Protein AF-A0A370H271-F1 (afdb_monomer_lite)

Foldseek 3Di:
DDPDPPPPPPPDCAVVNVCVVPNPVVVVVVLVVCVVVVVPVVSVVSVVSVVVVVVVVPPPPPDPPPPPDDDDDDDDD

Radius of gyration: 20.71 Å; chains: 1; bounding box: 30×65×48 Å

Structure (mmCIF, N/CA/C/O backbone):
data_AF-A0A370H271-F1
#
_entry.id   AF-A0A370H271-F1
#
loop_
_atom_site.group_PDB
_atom_site.id
_atom_site.type_symbol
_atom_site.label_atom_id
_atom_site.label_alt_id
_atom_site.label_comp_id
_atom_site.label_asym_id
_atom_site.label_entity_id
_atom_site.label_seq_id
_atom_site.pdbx_PDB_ins_code
_atom_site.Cartn_x
_atom_site.Cartn_y
_atom_site.Cartn_z
_atom_site.occupancy
_atom_site.B_iso_or_equiv
_atom_site.auth_seq_id
_atom_site.auth_comp_id
_atom_site.auth_asym_id
_atom_site.auth_atom_id
_atom_site.pdbx_PDB_model_num
ATOM 1 N N . MET A 1 1 ? 12.367 23.002 38.352 1.00 43.84 1 MET A N 1
ATOM 2 C CA . MET A 1 1 ? 11.182 22.662 37.541 1.00 43.84 1 MET A CA 1
ATOM 3 C C . MET A 1 1 ? 11.645 21.613 36.553 1.00 43.84 1 MET A C 1
ATOM 5 O O . MET A 1 1 ? 12.276 21.956 35.566 1.00 43.84 1 MET A O 1
ATOM 9 N N . THR A 1 2 ? 11.515 20.344 36.927 1.00 51.59 2 THR A N 1
ATOM 10 C CA . THR A 1 2 ? 12.038 19.216 36.151 1.00 51.59 2 THR A CA 1
ATOM 11 C C . THR A 1 2 ? 10.916 18.768 35.232 1.00 51.59 2 THR A C 1
ATOM 13 O O . THR A 1 2 ? 9.958 18.154 35.694 1.00 51.59 2 THR A O 1
ATOM 16 N N . GLU A 1 3 ? 10.978 19.160 33.963 1.00 51.28 3 GLU A N 1
ATOM 17 C CA . GLU A 1 3 ? 10.037 18.676 32.959 1.00 51.28 3 GLU A CA 1
ATOM 18 C C . GLU A 1 3 ? 10.331 17.193 32.731 1.00 51.28 3 GLU A C 1
ATOM 20 O O . GLU A 1 3 ? 11.369 16.815 32.185 1.00 51.28 3 GLU A O 1
ATOM 25 N N . ALA A 1 4 ? 9.443 16.341 33.237 1.00 56.19 4 ALA A N 1
ATOM 26 C CA . ALA A 1 4 ? 9.393 14.951 32.836 1.00 56.19 4 ALA A CA 1
ATOM 27 C C . ALA A 1 4 ? 9.078 14.943 31.337 1.00 56.19 4 ALA A C 1
ATOM 29 O O . ALA A 1 4 ? 7.971 15.292 30.931 1.00 56.19 4 ALA A O 1
ATOM 30 N N . LEU A 1 5 ? 10.070 14.603 30.510 1.00 62.09 5 LEU A N 1
ATOM 31 C CA . LEU A 1 5 ? 9.819 14.210 29.131 1.00 62.09 5 LEU A CA 1
ATOM 32 C C . LEU A 1 5 ? 8.983 12.932 29.185 1.00 62.09 5 LEU A C 1
ATOM 34 O O . LEU A 1 5 ? 9.521 11.827 29.272 1.00 62.09 5 LEU A O 1
ATOM 38 N N . GLU A 1 6 ? 7.664 13.098 29.172 1.00 62.88 6 GLU A N 1
ATOM 39 C CA . GLU A 1 6 ? 6.738 12.025 28.850 1.00 62.88 6 GLU A CA 1
ATOM 40 C C . GLU A 1 6 ? 7.243 11.385 27.550 1.00 62.88 6 GLU A C 1
ATOM 42 O O . GLU A 1 6 ? 7.485 12.107 26.573 1.00 62.88 6 GLU A O 1
ATOM 47 N N . PRO A 1 7 ? 7.478 10.062 27.515 1.00 58.97 7 PRO A N 1
ATOM 48 C CA . PRO A 1 7 ? 7.923 9.411 26.300 1.00 58.97 7 PRO A CA 1
ATOM 49 C C . PRO A 1 7 ? 6.835 9.645 25.263 1.00 58.97 7 PRO A C 1
ATOM 51 O O . PRO A 1 7 ? 5.738 9.100 25.384 1.00 58.97 7 PRO A O 1
ATOM 54 N N . ALA A 1 8 ? 7.127 10.493 24.271 1.00 61.47 8 ALA A N 1
ATOM 55 C CA . ALA A 1 8 ? 6.249 10.716 23.142 1.00 61.47 8 ALA A CA 1
ATOM 56 C C . ALA A 1 8 ? 5.890 9.332 22.608 1.00 61.47 8 ALA A C 1
ATOM 58 O O . ALA A 1 8 ? 6.745 8.600 22.102 1.00 61.47 8 ALA A O 1
ATOM 59 N N . THR A 1 9 ? 4.641 8.927 22.816 1.00 59.41 9 THR A N 1
ATOM 60 C CA . THR A 1 9 ? 4.123 7.710 22.222 1.00 59.41 9 THR A CA 1
ATOM 61 C C . THR A 1 9 ? 4.097 8.015 20.739 1.00 59.41 9 THR A C 1
ATOM 63 O O . THR A 1 9 ? 3.176 8.655 20.244 1.00 59.41 9 THR A O 1
ATOM 66 N N . THR A 1 10 ? 5.185 7.674 20.042 1.00 64.00 10 THR A N 1
ATOM 67 C CA . THR A 1 10 ? 5.286 7.784 18.591 1.00 64.00 10 THR A CA 1
ATOM 68 C C . THR A 1 10 ? 4.144 6.957 18.040 1.00 64.00 10 THR A C 1
ATOM 70 O O . THR A 1 10 ? 4.238 5.730 17.951 1.00 64.00 10 THR A O 1
ATOM 73 N N . SER A 1 11 ? 3.027 7.630 17.780 1.00 70.56 11 SER A N 1
ATOM 74 C CA . SER A 1 11 ? 1.809 7.011 17.304 1.00 70.56 11 SER A CA 1
ATOM 75 C C . SER A 1 11 ? 2.158 6.437 15.945 1.00 70.56 11 SER A C 1
ATOM 77 O O . SER A 1 11 ? 2.421 7.169 14.990 1.00 70.56 11 SER A O 1
ATOM 79 N N . ARG A 1 12 ? 2.324 5.115 15.895 1.00 76.25 12 ARG A N 1
ATOM 80 C CA . ARG A 1 12 ? 2.675 4.429 14.659 1.00 76.25 12 ARG A CA 1
ATOM 81 C C . ARG A 1 12 ? 1.491 4.584 13.719 1.00 76.25 12 ARG A C 1
ATOM 83 O O . ARG A 1 12 ? 0.406 4.102 14.023 1.00 76.25 12 ARG A O 1
ATOM 90 N N . ILE A 1 13 ? 1.721 5.244 12.591 1.00 82.81 13 ILE A N 1
ATOM 91 C CA . ILE A 1 13 ? 0.741 5.330 11.512 1.00 82.81 13 ILE A CA 1
ATOM 92 C C . ILE A 1 13 ? 0.596 3.921 10.933 1.00 82.81 13 ILE A C 1
ATOM 94 O O . ILE A 1 13 ? 1.554 3.376 10.383 1.00 82.81 13 ILE A O 1
ATOM 98 N N . GLY A 1 14 ? -0.578 3.316 11.109 1.00 86.56 14 GLY A N 1
ATOM 99 C CA . GLY A 1 14 ? -0.889 2.004 10.548 1.00 86.56 14 GLY A CA 1
ATOM 100 C C . GLY A 1 14 ? -1.437 2.117 9.129 1.00 86.56 14 GLY A C 1
ATOM 101 O O . GLY A 1 14 ? -1.919 3.175 8.718 1.00 86.56 14 GLY A O 1
ATOM 102 N N . ILE A 1 15 ? -1.444 1.010 8.380 1.00 88.31 15 ILE A N 1
ATOM 103 C CA . ILE A 1 15 ? -1.988 1.019 7.015 1.00 88.31 15 ILE A CA 1
ATOM 104 C C . ILE A 1 15 ? -3.477 1.417 6.977 1.00 88.31 15 ILE A C 1
ATOM 106 O O . ILE A 1 15 ? -3.929 1.975 5.983 1.00 88.31 15 ILE A O 1
ATOM 110 N N . THR A 1 16 ? -4.233 1.230 8.068 1.00 89.00 16 THR A N 1
ATOM 111 C CA . THR A 1 16 ? -5.610 1.741 8.197 1.00 89.00 16 THR A CA 1
ATOM 112 C C . THR A 1 16 ? -5.663 3.261 8.066 1.00 89.00 16 THR A C 1
ATOM 114 O O . THR A 1 16 ? -6.469 3.775 7.291 1.00 89.00 16 THR A O 1
ATOM 117 N N . ASP A 1 17 ? -4.803 3.987 8.781 1.00 89.12 17 ASP A N 1
ATOM 118 C CA . ASP A 1 17 ? -4.759 5.450 8.725 1.00 89.12 17 ASP A CA 1
ATOM 119 C C . ASP A 1 17 ? -4.349 5.924 7.329 1.00 89.12 17 ASP A C 1
ATOM 121 O O . ASP A 1 17 ? -5.000 6.800 6.764 1.00 89.12 17 ASP A O 1
ATOM 125 N N . VAL A 1 18 ? -3.371 5.249 6.718 1.00 89.69 18 VAL A N 1
ATOM 126 C CA . VAL A 1 18 ? -2.945 5.514 5.336 1.00 89.69 18 VAL A CA 1
ATOM 127 C C . VAL A 1 18 ? -4.090 5.276 4.345 1.00 89.69 18 VAL A C 1
ATOM 129 O O . VAL A 1 18 ? -4.344 6.112 3.484 1.00 89.69 18 VAL A O 1
ATOM 132 N N . THR A 1 19 ? -4.831 4.168 4.463 1.00 91.69 19 THR A N 1
ATOM 133 C CA . THR A 1 19 ? -5.990 3.912 3.587 1.00 91.69 19 THR A CA 1
ATOM 134 C C . THR A 1 19 ? -7.124 4.907 3.809 1.00 91.69 19 THR A C 1
ATOM 136 O O . THR A 1 19 ? -7.845 5.206 2.860 1.00 91.69 19 THR A O 1
ATOM 139 N N . ARG A 1 20 ? -7.289 5.434 5.029 1.00 89.94 20 ARG A N 1
ATOM 140 C CA . ARG A 1 20 ? -8.288 6.465 5.336 1.00 89.94 20 ARG A CA 1
ATOM 141 C C . ARG A 1 20 ? -7.917 7.806 4.709 1.00 89.94 20 ARG A C 1
ATOM 143 O O . ARG A 1 20 ? -8.807 8.502 4.235 1.00 89.94 20 ARG A O 1
ATOM 150 N N . GLU A 1 21 ? -6.636 8.158 4.718 1.00 94.75 21 GLU A N 1
ATOM 151 C CA . GLU A 1 21 ? -6.144 9.439 4.205 1.00 94.75 21 GLU A CA 1
ATOM 152 C C . GLU A 1 21 ? -6.004 9.450 2.676 1.00 94.75 21 GLU A C 1
ATOM 154 O O . GLU A 1 21 ? -6.449 10.391 2.025 1.00 94.75 21 GLU A O 1
ATOM 159 N N . PHE A 1 22 ? -5.446 8.387 2.089 1.00 91.81 22 PHE A N 1
ATOM 160 C CA . PHE A 1 22 ? -5.121 8.332 0.655 1.00 91.81 22 PHE A CA 1
ATOM 161 C C . PHE A 1 22 ? -6.065 7.448 -0.172 1.00 91.81 22 PHE A C 1
ATOM 163 O O . PHE A 1 22 ? -6.039 7.492 -1.402 1.00 91.81 22 PHE A O 1
ATOM 170 N N . GLY A 1 23 ? -6.901 6.636 0.477 1.00 92.75 23 GLY A N 1
ATOM 171 C CA . GLY A 1 23 ? -7.781 5.677 -0.186 1.00 92.75 23 GLY A CA 1
ATOM 172 C C . GLY A 1 23 ? -7.103 4.343 -0.517 1.00 92.75 23 GLY A C 1
ATOM 173 O O . GLY A 1 23 ? -5.888 4.238 -0.694 1.00 92.75 23 GLY A O 1
ATOM 174 N N . ILE A 1 24 ? -7.915 3.288 -0.628 1.00 92.38 24 ILE A N 1
ATOM 175 C CA . ILE A 1 24 ? -7.423 1.921 -0.868 1.00 92.38 24 ILE A CA 1
ATOM 176 C C . ILE A 1 24 ? -6.754 1.752 -2.241 1.00 92.38 24 ILE A C 1
ATOM 178 O O . ILE A 1 24 ? -5.778 1.014 -2.365 1.00 92.38 24 ILE A O 1
ATOM 182 N N . GLU A 1 25 ? -7.226 2.466 -3.264 1.00 94.62 25 GLU A N 1
ATOM 183 C CA . GLU A 1 25 ? -6.681 2.367 -4.623 1.00 94.62 25 GLU A CA 1
ATOM 184 C C . GLU A 1 25 ? -5.267 2.962 -4.719 1.00 94.62 25 GLU A C 1
ATOM 186 O O . GLU A 1 25 ? -4.399 2.379 -5.370 1.00 94.62 25 GLU A O 1
ATOM 191 N N . ALA A 1 26 ? -4.983 4.051 -3.995 1.00 93.38 26 ALA A N 1
ATOM 192 C CA . ALA A 1 26 ? -3.635 4.618 -3.914 1.00 93.38 26 ALA A CA 1
ATOM 193 C C . ALA A 1 26 ? -2.649 3.633 -3.263 1.00 93.38 26 ALA A C 1
ATOM 195 O O . ALA A 1 26 ? -1.528 3.445 -3.744 1.00 93.38 26 ALA A O 1
ATOM 196 N N . VAL A 1 27 ? -3.089 2.941 -2.208 1.00 94.06 27 VAL A N 1
ATOM 197 C CA . VAL A 1 27 ? -2.286 1.906 -1.543 1.00 94.06 27 VAL A CA 1
ATOM 198 C C . VAL A 1 27 ? -2.031 0.721 -2.479 1.00 94.06 27 VAL A C 1
ATOM 200 O O . VAL A 1 27 ? -0.894 0.256 -2.578 1.00 94.06 27 VAL A O 1
ATOM 203 N N . ARG A 1 28 ? -3.037 0.270 -3.238 1.00 95.06 28 ARG A N 1
ATOM 204 C CA . ARG A 1 28 ? -2.875 -0.786 -4.256 1.00 95.06 28 ARG A CA 1
ATOM 205 C C . ARG A 1 28 ? -1.895 -0.390 -5.356 1.00 95.06 28 ARG A C 1
ATOM 207 O O . ARG A 1 28 ? -1.025 -1.186 -5.707 1.00 95.06 28 ARG A O 1
ATOM 214 N N . GLY A 1 29 ? -1.978 0.845 -5.847 1.00 96.44 29 GLY A N 1
ATOM 215 C CA . GLY A 1 29 ? -1.013 1.384 -6.807 1.00 96.44 29 GLY A CA 1
ATOM 216 C C . GLY A 1 29 ? 0.416 1.367 -6.258 1.00 96.44 29 GLY A C 1
ATOM 217 O O . GLY A 1 29 ? 1.351 0.968 -6.957 1.00 96.44 29 GLY A O 1
ATOM 218 N N . ARG A 1 30 ? 0.595 1.708 -4.975 1.00 95.44 30 ARG A N 1
ATOM 219 C CA . ARG A 1 30 ? 1.907 1.637 -4.321 1.00 95.44 30 ARG A CA 1
ATOM 220 C C . ARG A 1 30 ? 2.419 0.203 -4.198 1.00 95.44 30 ARG A C 1
ATOM 222 O O . ARG A 1 30 ? 3.595 -0.024 -4.471 1.00 95.44 30 ARG A O 1
ATOM 229 N N . ILE A 1 31 ? 1.566 -0.754 -3.836 1.00 95.69 31 ILE A N 1
ATOM 230 C CA . ILE A 1 31 ? 1.922 -2.182 -3.783 1.00 95.69 31 ILE A CA 1
ATOM 231 C C . ILE A 1 31 ? 2.385 -2.665 -5.161 1.00 95.69 31 ILE A C 1
ATOM 233 O O . ILE A 1 31 ? 3.465 -3.246 -5.275 1.00 95.69 31 ILE A O 1
ATOM 237 N N . ALA A 1 32 ? 1.634 -2.352 -6.220 1.00 96.81 32 ALA A N 1
ATOM 238 C CA . ALA A 1 32 ? 2.014 -2.699 -7.587 1.00 96.81 32 ALA A CA 1
ATOM 239 C C . ALA A 1 32 ? 3.383 -2.104 -7.961 1.00 96.81 32 ALA A C 1
ATOM 241 O O . ALA A 1 32 ? 4.258 -2.814 -8.459 1.00 96.81 32 ALA A O 1
ATOM 242 N N . HIS A 1 33 ? 3.617 -0.830 -7.633 1.00 97.94 33 HIS A N 1
ATOM 243 C CA . HIS A 1 33 ? 4.915 -0.197 -7.854 1.00 97.94 33 HIS A CA 1
ATOM 244 C C . HIS A 1 33 ? 6.046 -0.915 -7.098 1.00 97.94 33 HIS A C 1
ATOM 246 O O . HIS A 1 33 ? 7.096 -1.187 -7.683 1.00 97.94 33 HIS A O 1
ATOM 252 N N . LEU A 1 34 ? 5.838 -1.292 -5.832 1.00 97.25 34 LEU A N 1
ATOM 253 C CA . LEU A 1 34 ? 6.822 -2.047 -5.046 1.00 97.25 34 LEU A CA 1
ATOM 254 C C . LEU A 1 34 ? 7.151 -3.405 -5.684 1.00 97.25 34 LEU A C 1
ATOM 256 O O . LEU A 1 34 ? 8.327 -3.763 -5.746 1.00 97.25 34 LEU A O 1
ATOM 260 N N . HIS A 1 35 ? 6.159 -4.117 -6.230 1.00 97.19 35 HIS A N 1
ATOM 261 C CA . HIS A 1 35 ? 6.402 -5.346 -6.995 1.00 97.19 35 HIS A CA 1
ATOM 262 C C . HIS A 1 35 ? 7.266 -5.099 -8.230 1.00 97.19 35 HIS A C 1
ATOM 264 O O . HIS A 1 35 ? 8.249 -5.811 -8.429 1.00 97.19 35 HIS A O 1
ATOM 270 N N . THR A 1 36 ? 6.939 -4.080 -9.029 1.00 97.62 36 THR A N 1
ATOM 271 C CA . THR A 1 36 ? 7.716 -3.751 -10.240 1.00 97.62 36 THR A CA 1
ATOM 272 C C . THR A 1 36 ? 9.140 -3.290 -9.928 1.00 97.62 36 THR A C 1
ATOM 274 O O . THR A 1 36 ? 10.040 -3.473 -10.738 1.00 97.62 36 THR A O 1
ATOM 277 N N . SER A 1 37 ? 9.356 -2.752 -8.727 1.00 97.31 37 SER A N 1
ATOM 278 C CA . SER A 1 37 ? 10.654 -2.275 -8.242 1.00 97.31 37 SER A CA 1
ATOM 279 C C . SER A 1 37 ? 11.492 -3.375 -7.572 1.00 97.31 37 SER A C 1
ATOM 281 O O . SER A 1 37 ? 12.553 -3.083 -7.026 1.00 97.31 37 SER A O 1
ATOM 283 N N . GLY A 1 38 ? 10.998 -4.619 -7.526 1.00 97.69 38 GLY A N 1
ATOM 284 C CA . GLY A 1 38 ? 11.656 -5.745 -6.851 1.00 97.69 38 GLY A CA 1
ATOM 285 C C . GLY A 1 38 ? 11.562 -5.723 -5.318 1.00 97.69 38 GLY A C 1
ATOM 286 O O . GLY A 1 38 ? 12.133 -6.581 -4.645 1.00 97.69 38 GLY A O 1
ATOM 287 N N . GLN A 1 39 ? 10.815 -4.783 -4.729 1.00 97.06 39 GLN A N 1
ATOM 288 C CA . GLN A 1 39 ? 10.632 -4.653 -3.277 1.00 97.06 39 GLN A CA 1
ATOM 289 C C . GLN A 1 39 ? 9.530 -5.592 -2.761 1.00 97.06 39 GLN A C 1
ATOM 291 O O . GLN A 1 39 ? 8.576 -5.180 -2.098 1.00 97.06 39 GLN A O 1
ATOM 296 N N . HIS A 1 40 ? 9.663 -6.883 -3.061 1.00 95.81 40 HIS A N 1
ATOM 297 C CA . HIS A 1 40 ? 8.629 -7.884 -2.790 1.00 95.81 40 HIS A CA 1
ATOM 298 C C . HIS A 1 40 ? 8.308 -8.041 -1.300 1.00 95.81 40 HIS A C 1
ATOM 300 O O . HIS A 1 40 ? 7.151 -8.236 -0.947 1.00 95.81 40 HIS A O 1
ATOM 306 N N . TYR A 1 41 ? 9.300 -7.925 -0.412 1.00 96.19 41 TYR A N 1
ATOM 307 C CA . TYR A 1 41 ? 9.058 -8.005 1.033 1.00 96.19 41 TYR A CA 1
ATOM 308 C C . TYR A 1 41 ? 8.225 -6.830 1.551 1.00 96.19 41 TYR A C 1
ATOM 310 O O . TYR A 1 41 ? 7.310 -7.044 2.341 1.00 96.19 41 TYR A O 1
ATOM 318 N N . ALA A 1 42 ? 8.501 -5.611 1.079 1.00 93.69 42 ALA A N 1
ATOM 319 C CA . ALA A 1 42 ? 7.737 -4.428 1.463 1.00 93.69 42 ALA A CA 1
ATOM 320 C C . ALA A 1 42 ? 6.292 -4.518 0.956 1.00 93.69 42 ALA A C 1
ATOM 322 O O . ALA A 1 42 ? 5.359 -4.281 1.719 1.00 93.69 42 ALA A O 1
ATOM 323 N N . ALA A 1 43 ? 6.106 -4.938 -0.300 1.00 95.38 43 ALA A N 1
ATOM 324 C CA . ALA A 1 43 ? 4.781 -5.184 -0.859 1.00 95.38 43 ALA A CA 1
ATOM 325 C C . ALA A 1 43 ? 4.004 -6.216 -0.023 1.00 95.38 43 ALA A C 1
ATOM 327 O O . ALA A 1 43 ? 2.919 -5.915 0.473 1.00 95.38 43 ALA A O 1
ATOM 328 N N . ARG A 1 44 ? 4.614 -7.380 0.246 1.00 94.81 44 ARG A N 1
ATOM 329 C CA . ARG A 1 44 ? 4.001 -8.455 1.041 1.00 94.81 44 ARG A CA 1
ATOM 330 C C . ARG A 1 44 ? 3.670 -8.049 2.472 1.00 94.81 44 ARG A C 1
ATOM 332 O O . ARG A 1 44 ? 2.729 -8.598 3.040 1.00 94.81 44 ARG A O 1
ATOM 339 N N . ALA A 1 45 ? 4.451 -7.163 3.087 1.00 92.88 45 ALA A N 1
ATOM 340 C CA . ALA A 1 45 ? 4.157 -6.662 4.428 1.00 92.88 45 ALA A CA 1
ATOM 341 C C . ALA A 1 45 ? 2.869 -5.827 4.423 1.00 92.88 45 ALA A C 1
ATOM 343 O O . ALA A 1 45 ? 1.970 -6.077 5.222 1.00 92.88 45 ALA A O 1
ATOM 344 N N . ILE A 1 46 ? 2.736 -4.911 3.461 1.00 91.00 46 ILE A N 1
ATOM 345 C CA . ILE A 1 46 ? 1.543 -4.066 3.322 1.00 91.00 46 ILE A CA 1
ATOM 346 C C . ILE A 1 46 ? 0.312 -4.916 2.979 1.00 91.00 46 ILE A C 1
ATOM 348 O O . ILE A 1 46 ? -0.751 -4.727 3.567 1.00 91.00 46 ILE A O 1
ATOM 352 N N . GLU A 1 47 ? 0.443 -5.886 2.072 1.00 93.44 47 GLU A N 1
ATOM 353 C CA . GLU A 1 47 ? -0.640 -6.823 1.737 1.00 93.44 47 GLU A CA 1
ATOM 354 C C . GLU A 1 47 ? -1.131 -7.607 2.960 1.00 93.44 47 GLU A C 1
ATOM 356 O O . GLU A 1 47 ? -2.337 -7.779 3.142 1.00 93.44 47 GLU A O 1
ATOM 361 N N . GLN A 1 48 ? -0.212 -8.055 3.821 1.00 92.38 48 GLN A N 1
ATOM 362 C CA . GLN A 1 48 ? -0.562 -8.748 5.061 1.00 92.38 48 GLN A CA 1
ATOM 363 C C . GLN A 1 48 ? -1.319 -7.838 6.023 1.00 92.38 48 GLN A C 1
ATOM 365 O O . GLN A 1 48 ? -2.330 -8.265 6.579 1.00 92.38 48 GLN A O 1
ATOM 370 N N . GLU A 1 49 ? -0.882 -6.592 6.199 1.00 89.31 49 GLU A N 1
ATOM 371 C CA . GLU A 1 49 ? -1.593 -5.643 7.056 1.00 89.31 49 GLU A CA 1
ATOM 372 C C . GLU A 1 49 ? -2.989 -5.311 6.501 1.00 89.31 49 GLU A C 1
ATOM 374 O O . GLU A 1 49 ? -3.967 -5.314 7.250 1.00 89.31 49 GLU A O 1
ATOM 379 N N . LEU A 1 50 ? -3.126 -5.125 5.183 1.00 89.50 50 LEU A N 1
ATOM 380 C CA . LEU A 1 50 ? -4.431 -4.939 4.536 1.00 89.50 50 LEU A CA 1
ATOM 381 C C . LEU A 1 50 ? -5.342 -6.159 4.709 1.00 89.50 50 LEU A C 1
ATOM 383 O O . LEU A 1 50 ? -6.528 -6.016 5.023 1.00 89.50 50 LEU A O 1
ATOM 387 N N . SER A 1 51 ? -4.797 -7.365 4.537 1.00 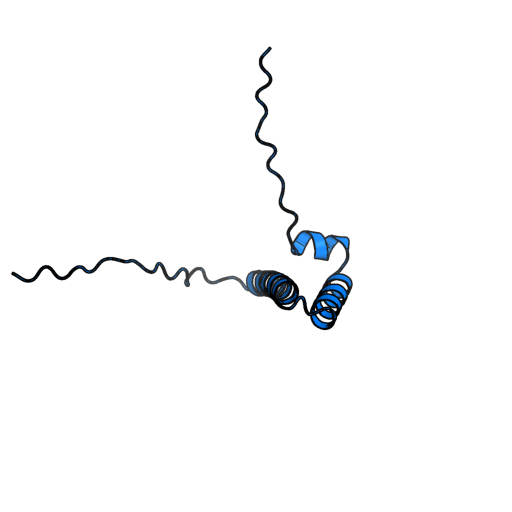88.00 51 SER A N 1
ATOM 388 C CA . SER A 1 51 ? -5.537 -8.608 4.759 1.00 88.00 51 SER A CA 1
ATOM 389 C C . SER A 1 51 ? -5.954 -8.756 6.220 1.00 88.00 51 SER A C 1
ATOM 391 O O . SER A 1 51 ? -7.061 -9.224 6.483 1.00 88.00 51 SER A O 1
ATOM 393 N N . ALA A 1 52 ? -5.107 -8.351 7.169 1.00 83.69 52 ALA A N 1
ATOM 394 C CA . ALA A 1 52 ? -5.426 -8.377 8.590 1.00 83.69 52 ALA A CA 1
ATOM 395 C C . ALA A 1 52 ? -6.583 -7.423 8.917 1.00 83.69 52 ALA A C 1
ATOM 397 O O . ALA A 1 52 ? -7.464 -7.789 9.686 1.00 83.69 52 ALA A O 1
ATOM 398 N N . ILE A 1 53 ? -6.656 -6.250 8.285 1.00 81.00 53 ILE A N 1
ATOM 399 C CA . ILE A 1 53 ? -7.793 -5.327 8.447 1.00 81.00 53 ILE A CA 1
ATOM 400 C C . ILE A 1 53 ? -9.089 -5.939 7.900 1.00 81.00 53 ILE A C 1
ATOM 402 O O . ILE A 1 53 ? -10.138 -5.837 8.540 1.00 81.00 53 ILE A O 1
ATOM 406 N N . GLY A 1 54 ? -9.027 -6.608 6.744 1.00 69.44 54 GLY A N 1
ATOM 407 C CA . GLY A 1 54 ? -10.163 -7.346 6.182 1.00 69.44 54 GLY A CA 1
ATOM 408 C C . GLY A 1 54 ? -10.607 -8.519 7.065 1.00 69.44 54 GLY A C 1
ATOM 409 O O . GLY A 1 54 ? -11.804 -8.717 7.269 1.00 69.44 54 GLY A O 1
ATOM 410 N N . ALA A 1 55 ? -9.652 -9.246 7.651 1.00 56.31 55 ALA A N 1
ATOM 411 C CA . ALA A 1 55 ? -9.902 -10.350 8.577 1.00 56.31 55 ALA A CA 1
ATOM 412 C C . ALA A 1 55 ? -10.458 -9.872 9.931 1.00 56.31 55 ALA A C 1
ATOM 414 O O . ALA A 1 55 ? -11.350 -10.510 10.483 1.00 56.31 55 ALA A O 1
ATOM 415 N N . CYS A 1 56 ? -10.010 -8.716 10.431 1.00 51.84 56 CYS A N 1
ATOM 416 C CA . CYS A 1 56 ? -10.547 -8.062 11.629 1.00 51.84 56 CYS A CA 1
ATOM 417 C C . CYS A 1 56 ? -11.956 -7.471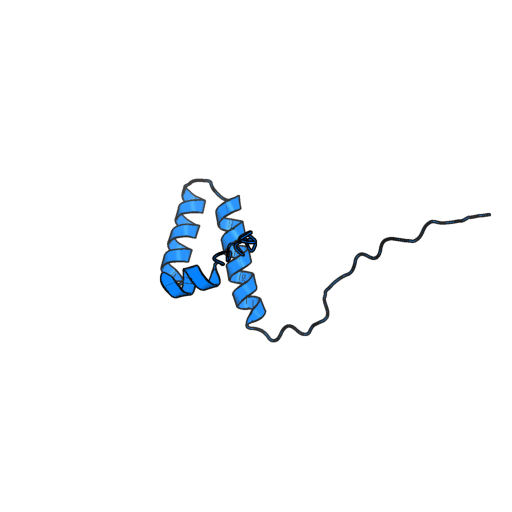 11.422 1.00 51.84 56 CYS A C 1
ATOM 419 O O . CYS A 1 56 ? -12.605 -7.099 12.397 1.00 51.84 56 CYS A O 1
ATOM 421 N N . ARG A 1 57 ? -12.446 -7.381 10.174 1.00 51.84 57 ARG A N 1
ATOM 422 C CA . ARG A 1 57 ? -13.848 -7.050 9.850 1.00 51.84 57 ARG A CA 1
ATOM 423 C C . ARG A 1 57 ? -14.784 -8.263 9.877 1.00 51.84 57 ARG A C 1
ATOM 425 O O . ARG A 1 57 ? -15.995 -8.079 9.784 1.00 51.84 57 ARG A O 1
ATOM 432 N N . HIS A 1 58 ? -14.260 -9.479 10.024 1.00 43.12 58 HIS A N 1
ATOM 433 C CA . HIS A 1 58 ? -15.040 -10.618 10.502 1.00 43.12 58 HIS A CA 1
ATOM 434 C C . HIS A 1 58 ? -14.977 -10.627 12.031 1.00 43.12 58 HIS A C 1
ATOM 436 O O . HIS A 1 58 ? -13.901 -10.362 12.569 1.00 43.12 58 HIS A O 1
ATOM 442 N N . PRO A 1 59 ? -16.077 -10.918 12.757 1.00 45.25 59 PRO A N 1
ATOM 443 C CA . PRO A 1 59 ? -15.984 -11.141 14.189 1.00 45.25 59 PRO A CA 1
ATOM 444 C C . PRO A 1 59 ? -15.032 -12.315 14.391 1.00 45.25 59 PRO A C 1
ATOM 446 O O . PRO A 1 59 ? -15.381 -13.472 14.160 1.00 45.25 59 PRO A O 1
ATOM 449 N N . ALA A 1 60 ? -13.796 -11.992 14.758 1.00 48.38 60 ALA A N 1
ATOM 450 C CA . ALA A 1 60 ? -12.814 -12.956 15.179 1.00 48.38 60 ALA A CA 1
ATOM 451 C C . ALA A 1 60 ? -13.441 -13.702 16.352 1.00 48.38 60 ALA A C 1
ATOM 453 O O . ALA A 1 60 ? -13.521 -13.171 17.457 1.00 48.38 60 ALA A O 1
ATOM 454 N N . THR A 1 61 ? -13.909 -14.927 16.122 1.00 54.84 61 THR A N 1
ATOM 455 C CA . THR A 1 61 ? -14.073 -15.882 17.210 1.00 54.84 61 THR A CA 1
ATOM 456 C C . THR A 1 61 ? -12.714 -15.964 17.908 1.00 54.84 61 THR A C 1
ATOM 458 O O . THR A 1 61 ? -11.727 -16.356 17.272 1.00 54.84 61 THR A O 1
ATOM 461 N N . PRO A 1 62 ? -12.608 -15.538 19.177 1.00 47.25 62 PRO A N 1
ATOM 462 C CA . PRO A 1 62 ? -11.340 -15.475 19.880 1.00 47.25 62 PRO A CA 1
ATOM 463 C C . PRO A 1 62 ? -10.950 -16.901 20.271 1.00 47.25 62 PRO A C 1
ATOM 465 O O . PRO A 1 62 ? -11.332 -17.392 21.325 1.00 47.25 62 PRO A O 1
ATOM 468 N N . GLY A 1 63 ? -10.236 -17.602 19.390 1.00 54.88 63 GLY A N 1
ATOM 469 C CA . GLY A 1 63 ? -9.959 -19.025 19.606 1.00 54.88 63 GLY A CA 1
ATOM 470 C C . GLY A 1 63 ? -8.663 -19.568 19.020 1.00 54.88 63 GLY A C 1
ATOM 471 O O . GLY A 1 63 ? -8.425 -20.766 19.111 1.00 54.88 63 GLY A O 1
ATOM 472 N N . SER A 1 64 ? -7.794 -18.754 18.415 1.00 52.94 64 SER A N 1
ATOM 473 C CA . SER A 1 64 ? -6.585 -19.288 17.758 1.00 52.94 64 SER A CA 1
ATOM 474 C C . SER A 1 64 ? -5.304 -18.555 18.126 1.00 52.94 64 SER A C 1
ATOM 476 O O . SER A 1 64 ? -4.392 -18.424 17.316 1.00 52.94 64 SER A O 1
ATOM 478 N N . ARG A 1 65 ? -5.173 -18.148 19.393 1.00 54.03 65 ARG A N 1
ATOM 479 C CA . ARG A 1 65 ? -3.843 -17.945 19.972 1.00 54.03 65 ARG A CA 1
ATOM 480 C C . ARG A 1 65 ? -3.303 -19.327 20.346 1.00 54.03 65 ARG A C 1
ATOM 482 O O . ARG A 1 65 ? -3.458 -19.7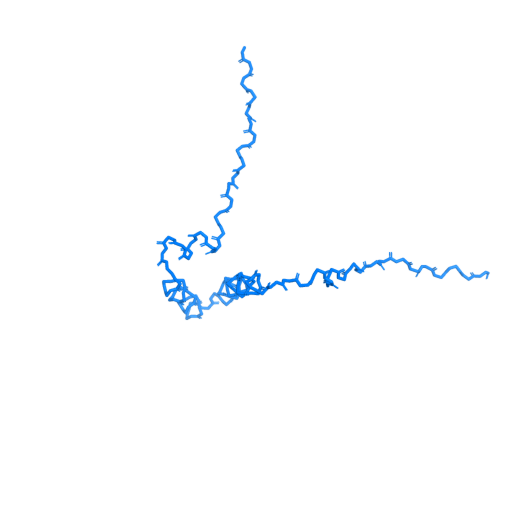65 21.482 1.00 54.03 65 ARG A O 1
ATOM 489 N N . LYS A 1 66 ? -2.708 -20.043 19.381 1.00 54.44 66 LYS A N 1
ATOM 490 C CA . LYS A 1 66 ? -1.877 -21.212 19.698 1.00 54.44 66 LYS A CA 1
ATOM 491 C C . LYS A 1 66 ? -0.673 -20.710 20.488 1.00 54.44 66 LYS A C 1
ATOM 493 O O . LYS A 1 66 ? 0.327 -20.275 19.929 1.00 54.44 66 LYS A O 1
ATOM 498 N N . VAL A 1 67 ? -0.807 -20.739 21.808 1.00 55.69 67 VAL A N 1
ATOM 499 C CA . VAL A 1 67 ? 0.321 -20.698 22.725 1.00 55.69 67 VAL A CA 1
ATOM 500 C C . VAL A 1 67 ? 1.079 -21.994 22.457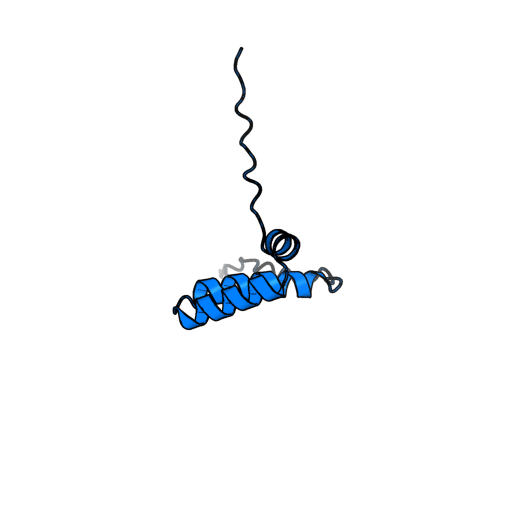 1.00 55.69 67 VAL A C 1
ATOM 502 O O . VAL A 1 67 ? 0.632 -23.067 22.857 1.00 55.69 67 VAL A O 1
ATOM 505 N N . LEU A 1 68 ? 2.187 -21.923 21.721 1.00 56.94 68 LEU A N 1
ATOM 506 C CA . LEU A 1 68 ? 3.189 -22.985 21.743 1.00 56.94 68 LEU A CA 1
ATOM 507 C C . LEU A 1 68 ? 3.787 -22.981 23.154 1.00 56.94 68 LEU A C 1
ATOM 509 O O . LEU A 1 68 ? 4.792 -22.336 23.441 1.00 56.94 68 LEU A O 1
ATOM 513 N N . ARG A 1 69 ? 3.071 -23.639 24.070 1.00 47.25 69 ARG A N 1
ATOM 514 C CA . ARG A 1 69 ? 3.529 -23.989 25.405 1.00 47.25 69 ARG A CA 1
ATOM 515 C C . ARG A 1 69 ? 4.662 -24.989 25.209 1.00 47.25 69 ARG A C 1
ATOM 517 O O . ARG A 1 69 ? 4.425 -26.167 24.975 1.00 47.25 69 ARG A O 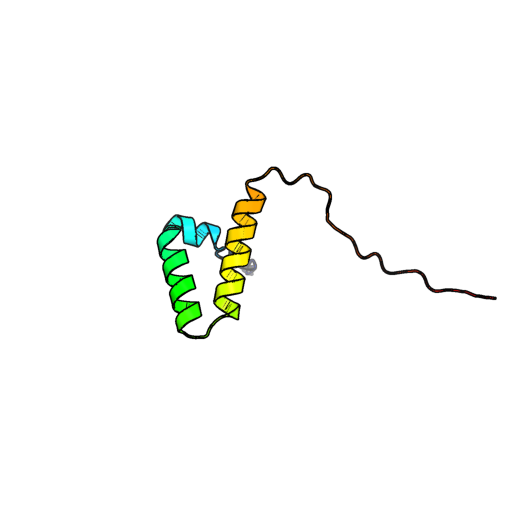1
ATOM 524 N N . GLY A 1 70 ? 5.894 -24.501 25.277 1.00 55.00 70 GLY A N 1
ATOM 525 C CA . GLY A 1 70 ? 7.023 -25.355 25.606 1.00 55.00 70 GLY A CA 1
ATOM 526 C C . GLY A 1 70 ? 6.868 -25.851 27.042 1.00 55.00 70 GLY A C 1
ATOM 527 O O . GLY A 1 70 ? 6.582 -25.043 27.929 1.00 55.00 70 GLY A O 1
ATOM 528 N N . LYS A 1 71 ? 7.019 -27.164 27.235 1.00 57.53 71 LYS A N 1
ATOM 529 C CA . LYS A 1 71 ? 7.647 -27.860 28.375 1.00 57.53 71 LYS A CA 1
ATOM 530 C C . LYS A 1 71 ? 7.073 -29.272 28.481 1.00 57.53 71 LYS A C 1
ATOM 532 O O . LYS A 1 71 ? 6.111 -29.474 29.202 1.00 57.53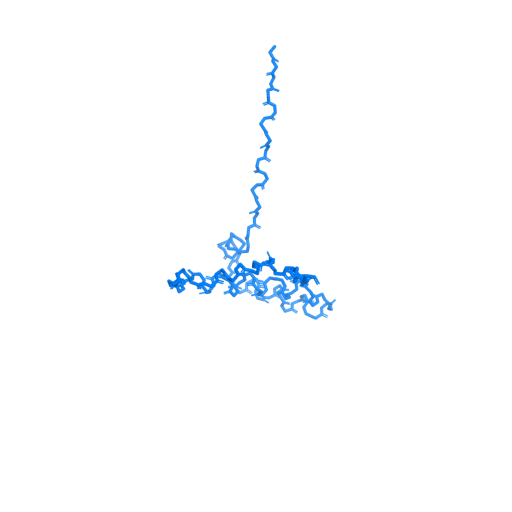 71 LYS A O 1
ATOM 537 N N . ASP A 1 72 ? 7.746 -30.222 27.845 1.00 51.06 72 ASP A N 1
ATOM 538 C CA . ASP A 1 72 ? 7.856 -31.574 28.387 1.00 51.06 72 ASP A CA 1
ATOM 539 C C . ASP A 1 72 ? 9.314 -32.006 28.237 1.00 51.06 72 ASP A C 1
ATOM 541 O O . ASP A 1 72 ? 9.799 -32.347 27.160 1.00 51.06 72 ASP A O 1
ATOM 545 N N . ALA A 1 73 ? 10.036 -31.865 29.345 1.00 60.06 73 ALA A N 1
ATOM 546 C CA . ALA A 1 73 ? 11.291 -32.550 29.576 1.00 60.06 73 ALA A CA 1
ATOM 547 C C . ALA A 1 73 ? 10.946 -33.986 29.996 1.00 60.06 73 ALA A C 1
ATOM 549 O O . ALA A 1 73 ? 10.173 -34.142 30.944 1.00 60.06 73 ALA A O 1
ATOM 550 N N . PRO A 1 74 ? 11.505 -35.034 29.375 1.00 59.81 74 PRO A N 1
ATOM 551 C CA . PRO A 1 74 ? 11.440 -36.353 29.973 1.00 59.81 74 PRO A CA 1
ATOM 552 C C . PRO A 1 74 ? 12.478 -36.432 31.099 1.00 59.81 74 PRO A C 1
ATOM 554 O O . PRO A 1 74 ? 13.675 -36.558 30.849 1.00 59.81 74 PRO A O 1
ATOM 557 N N . GLN A 1 75 ? 12.012 -36.365 32.349 1.00 54.12 75 GLN A N 1
ATOM 558 C CA . GLN A 1 75 ? 12.668 -37.126 33.409 1.00 54.12 75 GLN A CA 1
ATOM 559 C C . GLN A 1 75 ? 12.328 -38.594 33.165 1.00 54.12 75 GLN A C 1
ATOM 561 O O . GLN A 1 75 ? 11.160 -38.977 33.229 1.00 54.12 75 GLN A O 1
ATOM 566 N N . VAL A 1 76 ? 13.343 -39.399 32.880 1.00 58.12 76 VAL A N 1
ATOM 567 C CA . VAL A 1 76 ? 13.272 -40.851 33.032 1.00 58.12 76 VAL A CA 1
ATOM 568 C C . VAL A 1 76 ? 14.378 -41.275 33.990 1.00 58.12 76 VAL A C 1
ATOM 570 O O . VAL A 1 76 ? 15.458 -40.683 33.991 1.00 58.12 76 VAL A O 1
ATOM 573 N N . ALA A 1 77 ? 13.974 -42.195 34.862 1.00 52.88 77 ALA A N 1
ATOM 574 C CA . ALA A 1 77 ? 14.539 -42.561 36.155 1.00 52.88 77 ALA A CA 1
ATOM 575 C C . ALA A 1 77 ? 15.917 -43.230 36.109 1.00 52.88 77 ALA A C 1
ATOM 577 O O . ALA A 1 77 ? 16.252 -43.832 35.064 1.00 52.88 77 ALA A O 1
#

pLDDT: mean 75.47, std 19.23, range [43.12, 97.94]

Sequence (77 aa):
MTEALEPATTSRIGITDVTREFGIEAVRGRIAHLHTSGQHYAARAIEQELSAIGACRHPATPGSRKVLRGKDAPQVA

Organism: NCBI:txid279262

Secondary structure (DSSP, 8-state):
--------------HHHHHHHH-HHHHHHHHHHHHHTT-HHHHHHHHHHHHHHHHTTS---S---------------